Protein AF-A0A1M5X3Y3-F1 (afdb_monomer_lite)

Sequence (168 aa):
MKGRQQGGFTLIELVAVVVVLAVLALVVYSRQISLRQDAQVAVLNELRGQLQQVMVQVDTLKQVPSRVRTDSNGNQYLSYDNNKEYRLEKGYLSRVEICHILGLTDTAMSSNGKQDSTDGRFSCKDENRDFAWIRMTGLDSSVCYLRYKTFNNYTQRPQPVLEGECSS

InterPro domains:
  IPR012902 Prokaryotic N-terminal methylation site [PF07963] (4-29)
  IPR012902 Prokaryotic N-terminal methylation site [PS00409] (7-27)
  IPR012902 Prokaryotic N-terminal methylation site [TIGR02532] (6-29)
  IPR045584 Pilin-like [SSF54523] (9-80)

Organism: NCBI:txid299255

Structure (mmCIF, N/CA/C/O backbone):
data_AF-A0A1M5X3Y3-F1
#
_entry.id   AF-A0A1M5X3Y3-F1
#
loop_
_atom_site.group_PDB
_atom_site.id
_atom_site.type_symbol
_atom_site.label_atom_id
_atom_site.label_alt_id
_atom_site.label_comp_id
_atom_site.label_asym_id
_atom_site.label_entity_id
_atom_site.label_seq_id
_atom_site.pdbx_PDB_ins_code
_atom_site.Cartn_x
_atom_site.Cartn_y
_atom_site.Cartn_z
_atom_site.occupancy
_atom_site.B_iso_or_equiv
_atom_site.auth_seq_id
_atom_site.auth_comp_id
_atom_site.auth_asym_id
_atom_site.auth_atom_id
_atom_site.pdbx_PDB_model_num
ATOM 1 N N . MET A 1 1 ? -31.676 -44.097 52.796 1.00 47.44 1 MET A N 1
ATOM 2 C CA . MET A 1 1 ? -31.122 -43.366 51.633 1.00 47.44 1 MET A CA 1
ATOM 3 C C . MET A 1 1 ? -31.026 -41.893 52.010 1.00 47.44 1 MET A C 1
ATOM 5 O O . MET A 1 1 ? -32.045 -41.297 52.322 1.00 47.44 1 MET A O 1
ATOM 9 N N . LYS A 1 2 ? -29.811 -41.342 52.130 1.00 50.59 2 LYS A N 1
ATOM 10 C CA . LYS A 1 2 ? -29.564 -39.991 52.669 1.00 50.59 2 LYS A CA 1
ATOM 11 C C . LYS A 1 2 ? -29.674 -38.981 51.518 1.00 50.59 2 LYS A C 1
ATOM 13 O O . LYS A 1 2 ? -28.789 -38.934 50.668 1.00 50.59 2 LYS A O 1
ATOM 18 N N . GLY A 1 3 ?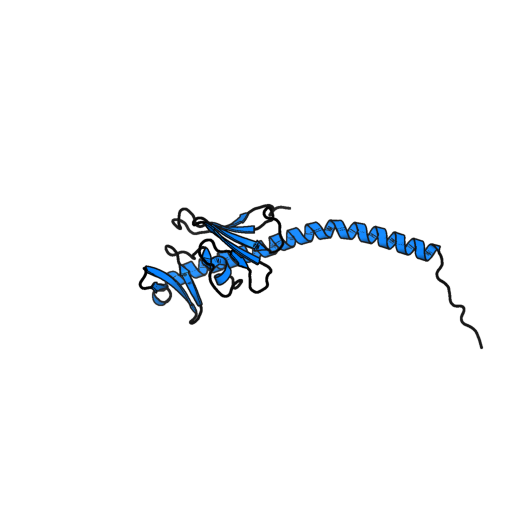 -30.788 -38.252 51.439 1.00 61.25 3 GLY A N 1
ATOM 19 C CA . GLY A 1 3 ? -31.021 -37.241 50.405 1.00 61.25 3 GLY A CA 1
ATOM 20 C C . GLY A 1 3 ? -30.050 -36.072 50.562 1.00 61.25 3 GLY A C 1
ATOM 21 O O . GLY A 1 3 ? -30.019 -35.432 51.611 1.00 61.25 3 GLY A O 1
ATOM 22 N N . ARG A 1 4 ? -29.232 -35.813 49.536 1.00 62.56 4 ARG A N 1
ATOM 23 C CA . ARG A 1 4 ? -28.411 -34.598 49.434 1.00 62.56 4 ARG A CA 1
ATOM 24 C C . ARG A 1 4 ? -29.352 -33.395 49.343 1.00 62.56 4 ARG A C 1
ATOM 26 O O . ARG A 1 4 ? -30.139 -33.316 48.404 1.00 62.56 4 ARG A O 1
ATOM 33 N N . GLN A 1 5 ? -29.261 -32.476 50.301 1.00 63.31 5 GLN A N 1
ATOM 34 C CA . GLN A 1 5 ? -29.901 -31.167 50.195 1.00 63.31 5 GLN A CA 1
ATOM 35 C C . GLN A 1 5 ? -29.300 -30.449 48.981 1.00 63.31 5 GLN A C 1
ATOM 37 O O . GLN A 1 5 ? -28.097 -30.198 48.935 1.00 63.31 5 GLN A O 1
ATOM 42 N N . GLN A 1 6 ? -30.123 -30.192 47.968 1.00 65.62 6 GLN A N 1
ATOM 43 C CA . GLN A 1 6 ? -29.761 -29.326 46.855 1.00 65.62 6 GLN A CA 1
ATOM 44 C C . GLN A 1 6 ? -29.762 -27.896 47.399 1.00 65.62 6 GLN A C 1
ATOM 46 O O . GLN A 1 6 ? -30.817 -27.368 47.746 1.00 65.62 6 GLN A O 1
ATOM 51 N N . GLY A 1 7 ? -28.577 -27.303 47.553 1.00 69.19 7 GLY A N 1
ATOM 52 C CA . GLY A 1 7 ? -28.441 -25.886 47.877 1.00 69.19 7 GLY A CA 1
ATOM 53 C C . GLY A 1 7 ? -28.994 -25.067 46.717 1.00 69.19 7 GLY A C 1
ATOM 54 O O . GLY A 1 7 ? -28.376 -25.009 45.657 1.00 69.19 7 GLY A O 1
ATOM 55 N N . GLY A 1 8 ? -30.194 -24.515 46.887 1.00 74.00 8 GLY A N 1
ATOM 56 C CA . GLY A 1 8 ? -30.787 -23.591 45.926 1.00 74.00 8 GLY A CA 1
ATOM 57 C C . GLY A 1 8 ? -30.025 -22.267 45.905 1.00 74.00 8 GLY A C 1
ATOM 58 O O . GLY A 1 8 ? -29.537 -21.815 46.940 1.00 74.00 8 GLY A O 1
ATOM 59 N N . PHE A 1 9 ? -29.943 -21.653 44.725 1.00 79.62 9 PHE A N 1
ATOM 60 C CA . PHE A 1 9 ? -29.376 -20.317 44.535 1.00 79.62 9 PHE A CA 1
ATOM 61 C C . PHE A 1 9 ? -30.180 -19.292 45.342 1.00 79.62 9 PHE A C 1
ATOM 63 O O . PHE A 1 9 ? -31.412 -19.272 45.276 1.00 79.62 9 PHE A O 1
ATOM 70 N N . THR A 1 10 ? -29.503 -18.433 46.101 1.00 88.31 10 THR A N 1
ATOM 71 C CA . THR A 1 10 ? -30.191 -17.371 46.848 1.00 88.31 10 THR A CA 1
ATOM 72 C C . THR A 1 10 ? -30.487 -16.175 45.938 1.00 88.31 10 THR A C 1
ATOM 74 O O . THR A 1 10 ? -29.748 -15.892 44.994 1.00 88.31 10 THR A O 1
ATOM 77 N N . LEU A 1 11 ? -31.561 -15.428 46.221 1.00 88.75 11 LEU A N 1
ATOM 78 C CA . LEU A 1 11 ? -31.910 -14.233 45.437 1.00 88.75 11 LEU A CA 1
ATOM 79 C C . LEU A 1 11 ? -30.793 -13.178 45.482 1.00 88.75 11 LEU A C 1
ATOM 81 O O . LEU A 1 11 ? -30.517 -12.520 44.483 1.00 88.75 11 LEU A O 1
ATOM 85 N N . ILE A 1 12 ? -30.110 -13.056 46.622 1.00 91.25 12 ILE A N 1
ATOM 86 C CA . ILE A 1 12 ? -28.990 -12.125 46.778 1.00 91.25 12 ILE A CA 1
ATOM 87 C C . ILE A 1 12 ? -27.778 -12.524 45.931 1.00 91.25 12 ILE A C 1
ATOM 89 O O . ILE A 1 12 ? -27.109 -11.655 45.383 1.00 91.25 12 ILE A O 1
ATOM 93 N N . GLU A 1 13 ? -27.525 -13.820 45.766 1.00 91.12 13 GLU A N 1
ATOM 94 C CA . GLU A 1 13 ? -26.429 -14.335 44.943 1.00 91.12 13 GLU A CA 1
ATOM 95 C C . GLU A 1 13 ? -26.677 -14.054 43.460 1.00 91.12 13 GLU A C 1
ATOM 97 O O . GLU A 1 13 ? -25.781 -13.589 42.759 1.00 91.12 13 GLU A O 1
ATOM 102 N N . LEU A 1 14 ? -27.924 -14.203 43.001 1.00 91.50 14 LEU A N 1
ATOM 103 C CA . LEU A 1 14 ? -28.310 -13.805 41.647 1.00 91.50 14 LEU A CA 1
ATOM 104 C C . LEU A 1 14 ? -28.123 -12.295 41.424 1.00 91.50 14 LEU A C 1
ATOM 106 O O . LEU A 1 14 ? -27.543 -11.882 40.420 1.00 91.50 14 LEU A O 1
ATOM 110 N N . VAL A 1 15 ? -28.580 -11.467 42.368 1.00 93.62 15 VAL A N 1
ATOM 111 C CA . VAL A 1 15 ? -28.454 -10.004 42.275 1.00 93.62 15 VAL A CA 1
ATOM 112 C C . VAL A 1 15 ? -26.985 -9.580 42.266 1.00 93.62 15 VAL A C 1
ATOM 114 O O . VAL A 1 15 ? -26.587 -8.780 41.421 1.00 93.62 15 VAL A O 1
ATOM 117 N N . ALA A 1 16 ? -26.160 -10.143 43.152 1.00 93.50 16 ALA A N 1
ATOM 118 C CA . ALA A 1 16 ? -24.736 -9.835 43.219 1.00 93.50 16 ALA A CA 1
ATOM 119 C C . ALA A 1 16 ? -24.013 -10.173 41.904 1.00 93.50 16 ALA A C 1
ATOM 121 O O . ALA A 1 16 ? -23.225 -9.364 41.415 1.00 93.50 16 ALA A O 1
ATOM 122 N N . VAL A 1 17 ? -24.323 -11.317 41.283 1.00 94.19 17 VAL A N 1
ATOM 123 C CA . VAL A 1 17 ? -23.728 -11.717 39.997 1.00 94.19 17 VAL A CA 1
ATOM 124 C C . VAL A 1 17 ? -24.093 -10.739 38.882 1.00 94.19 17 VAL A C 1
ATOM 126 O O . VAL A 1 17 ? -23.212 -10.308 38.141 1.00 94.19 17 VAL A O 1
ATOM 129 N N . VAL A 1 18 ? -25.362 -10.339 38.773 1.00 94.25 18 VAL A N 1
ATOM 130 C CA . VAL A 1 18 ? -25.795 -9.397 37.726 1.00 94.25 18 VAL A CA 1
ATOM 131 C C . VAL A 1 18 ? -25.144 -8.025 37.908 1.00 94.25 18 VAL A C 1
ATOM 133 O O . VAL A 1 18 ? -24.708 -7.427 36.926 1.00 94.25 18 VAL A O 1
ATOM 136 N N . VAL A 1 19 ? -25.006 -7.544 39.149 1.00 95.12 19 VAL A N 1
ATOM 137 C CA . VAL A 1 19 ? -24.314 -6.277 39.442 1.00 95.12 19 VAL A CA 1
ATOM 138 C C . VAL A 1 19 ? -22.840 -6.349 39.039 1.00 95.12 19 VAL A C 1
ATOM 140 O O . VAL A 1 19 ? -22.339 -5.436 38.381 1.00 95.12 19 VAL A O 1
ATOM 143 N N . VAL A 1 20 ? -22.145 -7.441 39.370 1.00 94.81 20 VAL A N 1
ATOM 144 C CA . VAL A 1 20 ? -20.740 -7.629 38.974 1.00 94.81 20 VAL A CA 1
ATOM 145 C C . VAL A 1 20 ? -20.601 -7.697 37.449 1.00 94.81 20 VAL A C 1
ATOM 147 O O . VAL A 1 20 ? -19.738 -7.019 36.889 1.00 94.81 20 VAL A O 1
ATOM 150 N N . LEU A 1 21 ? -21.468 -8.447 36.758 1.00 93.62 21 LEU A N 1
ATOM 151 C CA . LEU A 1 21 ? -21.464 -8.523 35.292 1.00 93.62 21 LEU A CA 1
ATOM 152 C C . LEU A 1 21 ? -21.731 -7.156 34.642 1.00 93.62 21 LEU A C 1
ATOM 154 O O . LEU A 1 21 ? -21.077 -6.819 33.654 1.00 93.62 21 LEU A O 1
ATOM 158 N N . ALA A 1 22 ? -22.629 -6.347 35.211 1.00 93.50 22 ALA A N 1
ATOM 159 C CA . ALA A 1 22 ? -22.928 -5.006 34.712 1.00 93.50 22 ALA A CA 1
ATOM 160 C C . ALA A 1 22 ? -21.709 -4.069 34.792 1.00 93.50 22 ALA A C 1
ATOM 162 O O . ALA A 1 22 ? -21.402 -3.371 33.826 1.00 93.50 22 ALA A O 1
ATOM 163 N N . VAL A 1 23 ? -20.971 -4.085 35.907 1.00 92.56 23 VAL A N 1
ATOM 164 C CA . VAL A 1 23 ? -19.760 -3.260 36.073 1.00 92.56 23 VAL A CA 1
ATOM 165 C C . VAL A 1 23 ? -18.641 -3.719 35.134 1.00 92.56 23 VAL A C 1
ATOM 167 O O . VAL A 1 23 ? -17.998 -2.887 34.492 1.00 92.56 23 VAL A O 1
ATOM 170 N N . LEU A 1 24 ? -18.427 -5.034 35.004 1.00 91.38 24 LEU A N 1
ATOM 171 C CA . LEU A 1 24 ? -17.407 -5.585 34.104 1.00 91.38 24 LEU A CA 1
ATOM 172 C C . LEU A 1 24 ? -17.675 -5.221 32.637 1.00 91.38 24 LEU A C 1
ATOM 174 O O . LEU A 1 24 ? -16.745 -4.848 31.921 1.00 91.38 24 LEU A O 1
ATOM 178 N N . ALA A 1 25 ? -18.935 -5.267 32.197 1.00 86.00 25 ALA A N 1
ATOM 179 C CA . ALA A 1 25 ? -19.311 -4.914 30.829 1.00 86.00 25 ALA A CA 1
ATOM 180 C C . ALA A 1 25 ? -18.998 -3.444 30.488 1.00 86.00 25 ALA A C 1
ATOM 182 O O . ALA A 1 25 ? -18.499 -3.153 29.400 1.00 86.00 25 ALA A O 1
ATOM 183 N N . LEU A 1 26 ? -19.231 -2.521 31.429 1.00 84.00 26 LEU A N 1
ATOM 184 C CA . LEU A 1 26 ? -18.989 -1.088 31.227 1.00 84.00 26 LEU A CA 1
ATOM 185 C C . LEU A 1 26 ? -17.499 -0.751 31.067 1.00 84.00 26 LEU A C 1
ATOM 187 O O . LEU A 1 26 ? -17.139 0.087 30.241 1.00 84.00 26 LEU A O 1
ATOM 191 N N . VAL A 1 27 ? -16.619 -1.413 31.823 1.00 83.56 27 VAL A N 1
ATOM 192 C CA . VAL A 1 27 ? -15.167 -1.159 31.778 1.00 83.56 27 VAL A CA 1
ATOM 193 C C . VAL A 1 27 ? -14.534 -1.671 30.480 1.00 83.56 27 VAL A C 1
ATOM 195 O O . VAL A 1 27 ? -13.622 -1.039 29.946 1.00 83.56 27 VAL A O 1
ATOM 198 N N . VAL A 1 28 ? -15.009 -2.803 29.953 1.00 76.06 28 VAL A N 1
ATOM 199 C CA . VAL A 1 28 ? -14.472 -3.398 28.716 1.00 76.06 28 VAL A CA 1
ATOM 200 C C . VAL A 1 28 ? -14.812 -2.553 27.483 1.00 76.06 28 VAL A C 1
ATOM 202 O O . VAL A 1 28 ? -13.998 -2.460 26.563 1.00 76.06 28 VAL A O 1
ATOM 205 N N . TYR A 1 29 ? -15.973 -1.893 27.473 1.00 72.56 29 TYR A N 1
ATOM 206 C CA . TYR A 1 29 ? -16.457 -1.145 26.311 1.00 72.56 29 TYR A CA 1
ATOM 207 C C . TYR A 1 29 ? -15.544 0.026 25.910 1.00 72.56 29 TYR A C 1
ATOM 209 O O . TYR A 1 29 ? -15.228 0.187 24.732 1.00 72.56 29 TYR A O 1
ATOM 217 N N . SER A 1 30 ? -15.068 0.825 26.872 1.00 70.12 30 SER A N 1
ATOM 218 C CA . SER A 1 30 ? -14.303 2.044 26.565 1.00 70.12 30 SER A CA 1
ATOM 219 C C . SER A 1 30 ? -12.912 1.760 25.988 1.00 70.12 30 SER A C 1
ATOM 221 O O . SER A 1 30 ? -12.489 2.421 25.043 1.00 70.12 30 SER A O 1
ATOM 223 N N . ARG A 1 31 ? -12.209 0.742 26.498 1.00 68.12 31 ARG A N 1
ATOM 224 C CA . ARG A 1 31 ? -10.848 0.392 26.046 1.00 68.12 31 ARG A CA 1
ATOM 225 C C . ARG A 1 31 ? -10.823 -0.318 24.694 1.00 68.12 31 ARG A C 1
ATOM 227 O O . ARG A 1 31 ? -9.815 -0.276 23.998 1.00 68.12 31 ARG A O 1
ATOM 234 N N . GLN A 1 32 ? -11.912 -0.984 24.308 1.00 69.56 32 GLN A N 1
ATOM 235 C CA . GLN A 1 32 ? -11.960 -1.717 23.043 1.00 69.56 32 GLN A CA 1
ATOM 236 C C . GLN A 1 32 ? -11.955 -0.783 21.822 1.00 69.56 32 GLN A C 1
ATOM 238 O O . GLN A 1 32 ? -11.480 -1.180 20.759 1.00 69.56 32 GLN A O 1
ATOM 243 N N . ILE A 1 33 ? -12.463 0.443 21.958 1.00 72.31 33 ILE A N 1
ATOM 244 C CA . ILE A 1 33 ? -12.551 1.406 20.852 1.00 72.31 33 ILE A CA 1
ATOM 245 C C . ILE A 1 33 ? -11.161 1.949 20.494 1.00 72.31 33 ILE A C 1
ATOM 247 O O . ILE A 1 33 ? -10.778 1.882 19.327 1.00 72.31 33 ILE A O 1
ATOM 251 N N . SER A 1 34 ? -10.378 2.390 21.485 1.00 73.62 34 SER A N 1
ATOM 252 C CA . SER A 1 34 ? -9.026 2.920 21.253 1.00 73.62 34 SER A CA 1
ATOM 253 C C . SER A 1 34 ? -8.075 1.853 20.698 1.00 73.62 34 SER A C 1
ATOM 255 O O . SER A 1 34 ? -7.386 2.089 19.713 1.00 73.62 34 SER A O 1
ATOM 257 N N . LEU A 1 35 ? -8.125 0.624 21.231 1.00 79.81 35 LEU A N 1
ATOM 258 C CA . LEU A 1 35 ? -7.288 -0.485 20.752 1.00 79.81 35 LEU A CA 1
ATOM 259 C C . LEU A 1 35 ? -7.550 -0.852 19.286 1.00 79.81 35 LEU A C 1
ATOM 261 O O . LEU A 1 35 ? -6.637 -1.271 18.579 1.00 79.81 35 LEU A O 1
ATOM 265 N N . ARG A 1 36 ? -8.797 -0.721 18.815 1.00 80.81 36 ARG A N 1
ATOM 266 C CA . ARG A 1 36 ? -9.130 -0.976 17.407 1.00 80.81 36 ARG A CA 1
ATOM 267 C C . ARG A 1 36 ? -8.541 0.093 16.493 1.00 80.81 36 ARG A C 1
ATOM 269 O O . ARG A 1 36 ? -8.045 -0.264 15.431 1.00 80.81 36 ARG A O 1
ATOM 276 N N . GLN A 1 37 ? -8.585 1.360 16.894 1.00 82.44 37 GLN A N 1
ATOM 277 C CA . GLN A 1 37 ? -8.001 2.463 16.126 1.00 82.44 37 GLN A CA 1
ATOM 278 C C . GLN A 1 37 ? -6.475 2.330 16.052 1.00 82.44 37 GLN A C 1
ATOM 280 O O . GLN A 1 37 ? -5.918 2.323 14.956 1.00 82.44 37 GLN A O 1
ATOM 285 N N . ASP A 1 38 ? -5.815 2.090 17.188 1.00 84.19 38 ASP A N 1
ATOM 286 C CA . ASP A 1 38 ? -4.363 1.886 17.240 1.00 84.19 38 ASP A CA 1
ATOM 287 C C . ASP A 1 38 ? -3.928 0.686 16.378 1.00 84.19 38 ASP A C 1
ATOM 289 O O . ASP A 1 38 ? -2.939 0.758 15.646 1.00 84.19 38 ASP A O 1
ATOM 293 N N . ALA A 1 39 ? -4.696 -0.411 16.399 1.00 88.00 39 ALA A N 1
ATOM 294 C CA . ALA A 1 39 ? -4.434 -1.578 15.559 1.00 88.00 39 ALA A CA 1
ATOM 295 C C . ALA A 1 39 ? -4.573 -1.269 14.059 1.00 88.00 39 ALA A C 1
ATOM 297 O O . ALA A 1 39 ? -3.755 -1.726 13.263 1.00 88.00 39 ALA A O 1
ATOM 298 N N . GLN A 1 40 ? -5.573 -0.479 13.658 1.00 87.31 40 GLN A N 1
ATOM 299 C CA . GLN A 1 40 ? -5.735 -0.055 12.262 1.00 87.31 40 GLN A CA 1
ATOM 300 C C . GLN A 1 40 ? -4.547 0.797 11.802 1.00 87.31 40 GLN A C 1
ATOM 302 O O . GLN A 1 40 ? -3.967 0.540 10.745 1.00 87.31 40 GLN A O 1
ATOM 307 N N . VAL A 1 41 ? -4.138 1.772 12.620 1.00 90.25 41 VAL A N 1
ATOM 308 C CA . VAL A 1 41 ? -2.977 2.627 12.337 1.00 90.25 41 VAL A CA 1
ATOM 309 C C . VAL A 1 41 ? -1.689 1.804 12.273 1.00 90.25 41 VAL A C 1
ATOM 311 O O . VAL A 1 41 ? -0.846 2.058 11.411 1.00 90.25 41 VAL A O 1
ATOM 314 N N . ALA A 1 42 ? -1.528 0.793 13.130 1.00 91.75 42 ALA A N 1
ATOM 315 C CA . ALA A 1 42 ? -0.384 -0.115 13.092 1.00 91.75 42 ALA A CA 1
ATOM 316 C C . ALA A 1 42 ? -0.326 -0.915 11.779 1.00 91.75 42 ALA A C 1
ATOM 318 O O . ALA A 1 42 ? 0.724 -0.950 11.138 1.00 91.75 42 ALA A O 1
ATOM 319 N N . VAL A 1 43 ? -1.454 -1.478 11.332 1.00 92.50 43 VAL A N 1
ATOM 320 C CA . VAL A 1 43 ? -1.546 -2.223 10.062 1.00 92.50 43 VAL A CA 1
ATOM 321 C C . VAL A 1 43 ? -1.241 -1.321 8.863 1.00 92.50 43 VAL A C 1
ATOM 323 O O . VAL A 1 43 ? -0.472 -1.692 7.977 1.00 92.50 43 VAL A O 1
ATOM 326 N N . LEU A 1 44 ? -1.789 -0.104 8.829 1.00 92.94 44 LEU A N 1
ATOM 327 C CA . LEU A 1 44 ? -1.497 0.844 7.749 1.00 92.94 44 LEU A CA 1
ATOM 328 C C . LEU A 1 44 ? -0.037 1.322 7.775 1.00 92.94 44 LEU A C 1
ATOM 330 O O . LEU A 1 44 ? 0.559 1.538 6.718 1.00 92.94 44 LEU A O 1
ATOM 334 N N . ASN A 1 45 ? 0.570 1.456 8.957 1.00 94.38 45 ASN A N 1
ATOM 335 C CA . ASN A 1 45 ? 2.000 1.734 9.088 1.00 94.38 45 ASN A CA 1
ATOM 336 C C . ASN A 1 45 ? 2.868 0.583 8.582 1.00 94.38 45 ASN A C 1
ATOM 338 O O . ASN A 1 45 ? 3.890 0.835 7.943 1.00 94.38 45 ASN A O 1
ATOM 342 N N . GLU A 1 46 ? 2.464 -0.658 8.838 1.00 94.69 46 GLU A N 1
ATOM 343 C CA . GLU A 1 46 ? 3.130 -1.838 8.299 1.00 94.69 46 GLU A CA 1
ATOM 344 C C . GLU A 1 46 ? 3.090 -1.820 6.767 1.00 94.69 46 GLU A C 1
ATOM 346 O O . GLU A 1 46 ? 4.141 -1.871 6.127 1.00 94.69 46 GLU A O 1
ATOM 351 N N . LEU A 1 47 ? 1.906 -1.618 6.174 1.00 95.00 47 LEU A N 1
ATOM 352 C CA . LEU A 1 47 ? 1.750 -1.489 4.721 1.00 95.00 47 LEU A CA 1
ATOM 353 C C . LEU A 1 47 ? 2.574 -0.333 4.147 1.00 95.00 47 LEU A C 1
ATOM 355 O O . LEU A 1 47 ? 3.197 -0.479 3.096 1.00 95.00 47 LEU A O 1
ATOM 359 N N . ARG A 1 48 ? 2.632 0.812 4.840 1.00 95.19 48 ARG A N 1
ATOM 360 C CA . ARG A 1 48 ? 3.495 1.935 4.450 1.00 95.19 48 ARG A CA 1
ATOM 361 C C . ARG A 1 48 ? 4.960 1.508 4.405 1.00 95.19 48 ARG A C 1
ATOM 363 O O . ARG A 1 48 ? 5.643 1.826 3.436 1.00 95.19 48 ARG A O 1
ATOM 370 N N . GLY A 1 49 ? 5.442 0.817 5.437 1.00 95.75 49 GLY A N 1
ATOM 371 C CA . GLY A 1 49 ? 6.817 0.324 5.508 1.00 95.75 49 GLY A CA 1
ATOM 372 C C . GLY A 1 49 ? 7.134 -0.670 4.390 1.00 95.75 49 GLY A C 1
ATOM 373 O O . GLY A 1 49 ? 8.132 -0.505 3.687 1.00 95.75 49 GLY A O 1
ATOM 374 N N . GLN A 1 50 ? 6.243 -1.638 4.162 1.00 95.88 50 GLN A N 1
ATOM 375 C CA . GLN A 1 50 ? 6.358 -2.598 3.063 1.00 95.88 50 GLN A CA 1
ATOM 376 C C . GLN A 1 50 ? 6.417 -1.883 1.707 1.00 95.88 50 GLN A C 1
ATOM 378 O O . GLN A 1 50 ? 7.306 -2.154 0.900 1.00 95.88 50 GLN A O 1
ATOM 383 N N . LEU A 1 51 ? 5.539 -0.901 1.475 1.00 95.44 51 LEU A N 1
ATOM 384 C CA . LEU A 1 51 ? 5.518 -0.139 0.229 1.00 95.44 51 LEU A CA 1
ATOM 385 C C . LEU A 1 51 ? 6.807 0.668 0.033 1.00 95.44 51 LEU A C 1
ATOM 387 O O . LEU A 1 51 ? 7.368 0.663 -1.060 1.00 95.44 51 LEU A O 1
ATOM 391 N N . GLN A 1 52 ? 7.327 1.314 1.081 1.00 95.06 52 GLN A N 1
ATOM 392 C CA . GLN A 1 52 ? 8.613 2.022 1.018 1.00 95.06 52 GLN A CA 1
ATOM 393 C C . GLN A 1 52 ? 9.758 1.082 0.629 1.00 95.06 52 GLN A C 1
ATOM 395 O O . GLN A 1 52 ? 10.553 1.415 -0.253 1.00 95.06 52 GLN A O 1
ATOM 400 N N . GLN A 1 53 ? 9.821 -0.101 1.243 1.00 94.94 53 GLN A N 1
ATOM 401 C CA . GLN A 1 53 ? 10.834 -1.110 0.941 1.00 94.94 53 GLN A CA 1
ATOM 402 C C . GLN A 1 53 ? 10.729 -1.604 -0.506 1.00 94.94 53 GLN A C 1
ATOM 404 O O . GLN A 1 53 ? 11.726 -1.641 -1.229 1.00 94.94 53 GLN A O 1
ATOM 409 N N . VAL A 1 54 ? 9.517 -1.928 -0.950 1.00 93.56 54 VAL A N 1
ATOM 410 C CA . VAL A 1 54 ? 9.235 -2.345 -2.326 1.00 93.56 54 VAL A CA 1
ATOM 411 C C . VAL A 1 54 ? 9.644 -1.263 -3.321 1.00 93.56 54 VAL A C 1
ATOM 413 O O . VAL A 1 54 ? 10.265 -1.565 -4.333 1.00 93.56 54 VAL A O 1
ATOM 416 N N . MET A 1 55 ? 9.373 0.012 -3.044 1.00 92.19 55 MET A N 1
ATOM 417 C CA . MET A 1 55 ? 9.787 1.103 -3.930 1.00 92.19 55 MET A CA 1
ATOM 418 C C . MET A 1 55 ? 11.307 1.207 -4.051 1.00 92.19 55 MET A C 1
ATOM 420 O O . MET A 1 55 ? 11.807 1.476 -5.139 1.00 92.19 55 MET A O 1
ATOM 424 N N . VAL A 1 56 ? 12.053 0.991 -2.962 1.00 93.06 56 VAL A N 1
ATOM 425 C CA . VAL A 1 56 ? 13.522 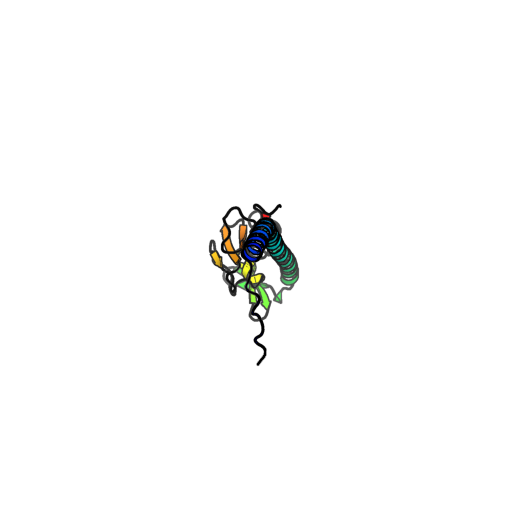0.910 -3.026 1.00 93.06 56 VAL A CA 1
ATOM 426 C C . VAL A 1 56 ? 13.940 -0.259 -3.913 1.00 93.06 56 VAL A C 1
ATOM 428 O O . VAL A 1 56 ? 14.814 -0.095 -4.755 1.00 93.06 56 VAL A O 1
ATOM 431 N N . GLN A 1 57 ? 13.283 -1.411 -3.789 1.00 92.62 57 GLN A N 1
ATOM 432 C CA . GLN A 1 57 ? 13.558 -2.569 -4.634 1.00 92.62 57 GLN A CA 1
ATOM 433 C C . GLN A 1 57 ? 13.229 -2.314 -6.115 1.00 92.62 57 GLN A C 1
ATOM 435 O O . GLN A 1 57 ? 14.001 -2.682 -6.992 1.00 92.62 57 GLN A O 1
ATOM 440 N N . VAL A 1 58 ? 12.123 -1.638 -6.422 1.00 92.44 58 VAL A N 1
ATOM 441 C CA . VAL A 1 58 ? 11.797 -1.207 -7.791 1.00 92.44 58 VAL A CA 1
ATOM 442 C C . VAL A 1 58 ? 12.881 -0.271 -8.329 1.00 92.44 58 VAL A C 1
ATOM 444 O O . VAL A 1 58 ? 13.324 -0.423 -9.468 1.00 92.44 58 VAL A O 1
ATOM 447 N N . ASP A 1 59 ? 13.352 0.667 -7.503 1.00 91.31 59 ASP A N 1
ATOM 448 C CA . ASP A 1 59 ? 14.404 1.612 -7.875 1.00 91.31 59 ASP A CA 1
ATOM 449 C C . ASP A 1 59 ? 15.762 0.951 -8.135 1.00 91.31 59 ASP A C 1
ATOM 451 O O . ASP A 1 59 ? 16.537 1.470 -8.942 1.00 91.31 59 ASP A O 1
ATOM 455 N N . THR A 1 60 ? 16.061 -0.170 -7.477 1.00 92.38 60 THR A N 1
ATOM 456 C CA . THR A 1 60 ? 17.286 -0.938 -7.731 1.00 92.38 60 THR A CA 1
ATOM 457 C C . THR A 1 60 ? 17.129 -1.841 -8.948 1.00 92.38 60 THR A C 1
ATOM 459 O O . THR A 1 60 ? 17.984 -1.836 -9.832 1.00 92.38 60 THR A O 1
ATOM 462 N N . LEU A 1 61 ? 16.015 -2.571 -9.052 1.00 91.56 61 LEU A N 1
ATOM 463 C CA . LEU A 1 61 ? 15.774 -3.508 -10.149 1.00 91.56 61 LEU A CA 1
ATOM 464 C C . LEU A 1 61 ? 15.643 -2.805 -11.502 1.00 91.56 61 LEU A C 1
ATOM 466 O O . LEU A 1 61 ? 16.097 -3.352 -12.504 1.00 91.56 61 LEU A O 1
ATOM 470 N N . LYS A 1 62 ? 15.104 -1.580 -11.552 1.00 90.50 62 LYS A N 1
ATOM 471 C CA . LYS A 1 62 ? 14.989 -0.827 -12.812 1.00 90.50 62 LYS A CA 1
ATOM 472 C C . LYS A 1 62 ? 16.335 -0.457 -13.445 1.00 90.50 62 LYS A C 1
ATOM 474 O O . LYS A 1 62 ? 16.380 -0.152 -14.631 1.00 90.50 62 LYS A O 1
ATOM 479 N N . GLN A 1 63 ? 17.421 -0.446 -12.669 1.00 91.12 63 GLN A N 1
ATOM 480 C CA . GLN A 1 63 ? 18.764 -0.166 -13.191 1.00 91.12 63 GLN A CA 1
ATOM 481 C C . GLN A 1 63 ? 19.355 -1.370 -13.931 1.00 91.12 63 GLN A C 1
ATOM 483 O O . GLN A 1 63 ? 20.343 -1.225 -14.645 1.00 91.12 63 GLN A O 1
ATOM 488 N N . VAL A 1 64 ? 18.755 -2.553 -13.778 1.00 92.25 64 VAL A N 1
ATOM 489 C CA . VAL A 1 64 ? 19.144 -3.757 -14.505 1.00 92.25 64 VAL A CA 1
ATOM 490 C C . VAL A 1 64 ? 18.423 -3.756 -15.859 1.00 92.25 64 VAL A C 1
ATOM 492 O O . VAL A 1 64 ? 17.201 -3.918 -15.883 1.00 92.25 64 VAL A O 1
ATOM 495 N N . PRO A 1 65 ? 19.132 -3.630 -16.999 1.00 85.62 65 PRO A N 1
ATOM 496 C CA . PRO A 1 65 ? 18.495 -3.477 -18.311 1.00 85.62 65 PRO A CA 1
ATOM 497 C C . PRO A 1 65 ? 17.547 -4.626 -18.673 1.00 85.62 65 PRO A C 1
ATOM 499 O O . PRO A 1 65 ? 16.496 -4.398 -19.258 1.00 85.62 65 PRO A O 1
ATOM 502 N N . SER A 1 66 ? 17.870 -5.856 -18.263 1.00 88.50 66 SER A N 1
ATOM 503 C CA . SER A 1 66 ? 17.050 -7.046 -18.532 1.00 88.50 66 SER A CA 1
ATOM 504 C C . SER A 1 66 ? 15.749 -7.111 -17.725 1.00 88.50 66 SER A C 1
ATOM 506 O O . SER A 1 66 ? 14.925 -7.983 -17.982 1.00 88.50 66 SER A O 1
ATOM 508 N N . ARG A 1 67 ? 15.576 -6.248 -16.715 1.00 91.69 67 ARG A N 1
ATOM 509 C CA . ARG A 1 67 ? 14.395 -6.231 -15.836 1.00 91.69 67 ARG A CA 1
ATOM 510 C C . ARG A 1 67 ? 13.355 -5.202 -16.256 1.00 91.69 67 ARG A C 1
ATOM 512 O O . ARG A 1 67 ? 12.228 -5.277 -15.778 1.00 91.69 67 ARG A O 1
ATOM 519 N N . VAL A 1 68 ? 13.701 -4.260 -17.133 1.00 93.00 68 VAL A N 1
ATOM 520 C CA . VAL A 1 68 ? 12.760 -3.256 -17.639 1.00 93.00 68 VAL A CA 1
ATOM 521 C C . VAL A 1 68 ? 12.379 -3.604 -19.069 1.00 93.00 68 VAL A C 1
ATOM 523 O O . VAL A 1 68 ? 13.218 -3.609 -19.966 1.00 93.00 68 VAL A O 1
ATOM 526 N N . ARG A 1 69 ? 11.093 -3.871 -19.284 1.00 92.19 69 ARG A N 1
ATOM 527 C CA . ARG A 1 69 ? 10.516 -4.132 -20.600 1.00 92.19 69 ARG A CA 1
ATOM 528 C C . ARG A 1 69 ? 9.715 -2.918 -21.044 1.00 92.19 69 ARG A C 1
ATOM 530 O O . ARG A 1 69 ? 8.843 -2.452 -20.318 1.00 92.19 69 ARG A O 1
ATOM 537 N N . THR A 1 70 ? 9.977 -2.433 -22.250 1.00 91.81 70 THR A N 1
ATOM 538 C CA . THR A 1 70 ? 9.158 -1.396 -22.886 1.00 91.81 70 THR A CA 1
ATOM 539 C C . THR A 1 70 ? 8.263 -2.058 -23.926 1.00 91.81 70 THR A C 1
ATOM 541 O O . THR A 1 70 ? 8.747 -2.838 -24.747 1.00 91.81 70 THR A O 1
ATOM 544 N N . ASP A 1 71 ? 6.958 -1.805 -23.868 1.00 90.50 71 ASP A N 1
ATOM 545 C CA . ASP A 1 71 ? 6.015 -2.292 -24.876 1.00 90.50 71 ASP A CA 1
ATOM 546 C C . ASP A 1 71 ? 6.051 -1.435 -26.159 1.00 90.50 71 ASP A C 1
ATOM 548 O O . ASP A 1 71 ? 6.698 -0.388 -26.226 1.00 90.50 71 ASP A O 1
ATOM 552 N N . SER A 1 72 ? 5.329 -1.865 -27.196 1.00 90.31 72 SER A N 1
ATOM 553 C CA . SER A 1 72 ? 5.234 -1.136 -28.470 1.00 90.31 72 SER A CA 1
ATOM 554 C C . SER A 1 72 ? 4.561 0.239 -28.354 1.00 90.31 72 SER A C 1
ATOM 556 O O . SER A 1 72 ? 4.708 1.060 -29.253 1.00 90.31 72 SER A O 1
ATOM 558 N N . ASN A 1 73 ? 3.845 0.501 -27.256 1.00 87.94 73 ASN A N 1
ATOM 559 C CA . ASN A 1 73 ? 3.183 1.773 -26.969 1.00 87.94 73 ASN A CA 1
ATOM 560 C C . ASN A 1 73 ? 4.065 2.715 -26.127 1.00 87.94 73 ASN A C 1
ATOM 562 O O . ASN A 1 73 ? 3.621 3.802 -25.757 1.00 87.94 73 ASN A O 1
ATOM 566 N N . GLY A 1 74 ? 5.295 2.308 -25.795 1.00 86.88 74 GLY A N 1
ATOM 567 C CA . GLY A 1 74 ? 6.210 3.071 -24.949 1.00 86.88 74 GLY A CA 1
ATOM 568 C C . GLY A 1 74 ? 5.920 2.977 -23.446 1.00 86.88 74 GLY A C 1
ATOM 569 O O . GLY A 1 74 ? 6.552 3.693 -22.669 1.00 86.88 74 GLY A O 1
ATOM 570 N N . ASN A 1 75 ? 5.000 2.114 -23.002 1.00 89.69 75 ASN A N 1
ATOM 571 C CA . ASN A 1 75 ? 4.814 1.840 -21.579 1.00 89.69 75 ASN A CA 1
ATOM 572 C C . ASN A 1 75 ? 5.960 0.974 -21.063 1.00 89.69 75 ASN A C 1
ATOM 574 O O . ASN A 1 75 ? 6.364 0.001 -21.701 1.00 89.69 75 ASN A O 1
ATOM 578 N N . GLN A 1 76 ? 6.447 1.306 -19.873 1.00 92.31 76 GLN A N 1
ATOM 579 C CA . GLN A 1 76 ? 7.516 0.570 -19.216 1.00 92.31 76 GLN A CA 1
ATOM 580 C C . GLN A 1 76 ? 6.940 -0.350 -18.143 1.00 92.31 76 GLN A C 1
ATOM 582 O O . GLN A 1 76 ? 6.052 0.039 -17.385 1.00 92.31 76 GLN A O 1
ATOM 587 N N . TYR A 1 77 ? 7.482 -1.555 -18.057 1.00 92.69 77 TYR A N 1
ATOM 588 C CA . TYR A 1 77 ? 7.125 -2.573 -17.081 1.00 92.69 77 TYR A CA 1
ATOM 589 C C . TYR A 1 77 ? 8.392 -3.097 -16.415 1.00 92.69 77 TYR A C 1
ATOM 591 O O . TYR A 1 77 ? 9.407 -3.321 -17.073 1.00 92.69 77 TYR A O 1
ATOM 599 N N . LEU A 1 78 ? 8.335 -3.288 -15.104 1.00 93.88 78 LEU A N 1
ATOM 600 C CA . LEU A 1 78 ? 9.359 -3.963 -14.329 1.00 93.88 78 LEU A CA 1
ATOM 601 C C . LEU A 1 78 ? 9.001 -5.443 -14.213 1.00 93.88 78 LEU A C 1
ATOM 603 O O . LEU A 1 78 ? 8.025 -5.780 -13.548 1.00 93.88 78 LEU A O 1
ATOM 607 N N . SER A 1 79 ? 9.811 -6.317 -14.800 1.00 93.06 79 SER A N 1
ATOM 608 C CA . SER A 1 79 ? 9.725 -7.760 -14.585 1.00 93.06 79 SER A CA 1
ATOM 609 C C . SER A 1 79 ? 10.356 -8.111 -13.239 1.00 93.06 79 SER A C 1
ATOM 611 O O . SER A 1 79 ? 11.580 -8.105 -13.075 1.00 93.06 79 SER A O 1
ATOM 613 N N . TYR A 1 80 ? 9.506 -8.394 -12.255 1.00 87.56 80 TYR A N 1
ATOM 614 C CA . TYR A 1 80 ? 9.938 -8.870 -10.945 1.00 87.56 80 TYR A CA 1
ATOM 615 C C . TYR A 1 80 ? 10.260 -10.365 -10.999 1.00 87.56 80 TYR A C 1
ATOM 617 O O . TYR A 1 80 ? 11.332 -10.797 -10.574 1.00 87.56 80 TYR A O 1
ATOM 625 N N . ASP A 1 81 ? 9.352 -11.127 -11.607 1.00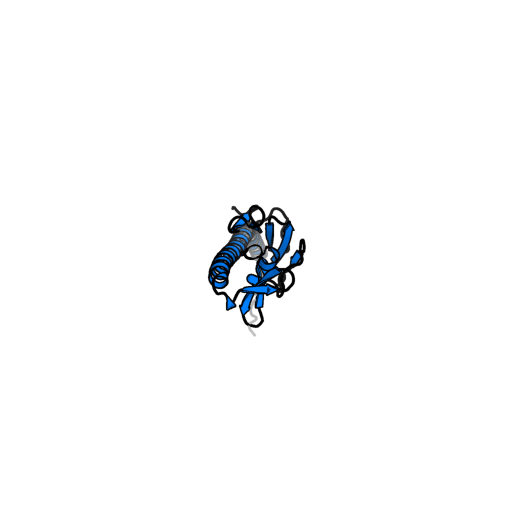 85.12 81 ASP A N 1
ATOM 626 C CA . ASP A 1 81 ? 9.460 -12.566 -11.831 1.00 85.12 81 ASP A CA 1
ATOM 627 C C . ASP A 1 81 ? 8.830 -12.932 -13.189 1.00 85.12 81 ASP A C 1
ATOM 629 O O . ASP A 1 81 ? 8.191 -12.093 -13.827 1.00 85.12 81 ASP A O 1
ATOM 633 N N . ASN A 1 82 ? 8.971 -14.186 -13.620 1.00 79.12 82 ASN A N 1
ATOM 634 C CA . ASN A 1 82 ? 8.490 -14.694 -14.909 1.00 79.12 82 ASN A CA 1
ATOM 635 C C . ASN A 1 82 ? 6.982 -14.475 -15.134 1.00 79.12 82 ASN A C 1
ATOM 637 O O . ASN A 1 82 ? 6.544 -14.386 -16.278 1.00 79.12 82 ASN A O 1
ATOM 641 N N . ASN A 1 83 ? 6.199 -14.348 -14.057 1.00 83.81 83 ASN A N 1
ATOM 642 C CA . ASN A 1 83 ? 4.747 -14.159 -14.109 1.00 83.81 83 ASN A CA 1
ATOM 643 C C . ASN A 1 83 ? 4.272 -12.823 -13.515 1.00 83.81 83 ASN A C 1
ATOM 645 O O . ASN A 1 83 ? 3.067 -12.586 -13.465 1.00 83.81 83 ASN A O 1
ATOM 649 N N . LYS A 1 84 ? 5.182 -11.970 -13.025 1.00 88.25 84 LYS A N 1
ATOM 650 C CA . LYS A 1 84 ? 4.818 -10.713 -12.357 1.00 88.25 84 LYS A CA 1
ATOM 651 C C . LYS A 1 84 ? 5.569 -9.542 -12.963 1.00 88.25 84 LYS A C 1
ATOM 653 O O . LYS A 1 84 ? 6.780 -9.394 -12.779 1.00 88.25 84 LYS A O 1
ATOM 658 N N . GLU A 1 85 ? 4.811 -8.691 -13.639 1.00 92.06 85 GLU A N 1
ATOM 659 C CA . GLU A 1 85 ? 5.273 -7.409 -14.144 1.00 92.06 85 GLU A CA 1
ATOM 660 C C . GLU A 1 85 ? 4.510 -6.276 -13.456 1.00 92.06 85 GLU A C 1
ATOM 662 O O . GLU A 1 85 ? 3.304 -6.377 -13.238 1.00 92.06 85 GLU A O 1
ATOM 667 N N . TYR A 1 86 ? 5.214 -5.190 -13.146 1.00 94.06 86 TYR A N 1
ATOM 668 C CA . TYR A 1 86 ? 4.627 -3.989 -12.557 1.00 94.06 86 TYR A CA 1
ATOM 669 C C . TYR A 1 86 ? 4.838 -2.801 -13.480 1.00 94.06 86 TYR A C 1
ATOM 671 O O . TYR A 1 86 ? 5.960 -2.531 -13.911 1.00 94.06 86 TYR A O 1
ATOM 679 N N . ARG A 1 87 ? 3.779 -2.055 -13.777 1.00 93.62 87 ARG A N 1
ATOM 680 C CA . ARG A 1 87 ? 3.872 -0.863 -14.611 1.00 93.62 87 ARG A CA 1
ATOM 681 C C . ARG A 1 87 ? 4.710 0.224 -13.942 1.00 93.62 87 ARG A C 1
ATOM 683 O O . ARG A 1 87 ? 4.482 0.619 -12.796 1.00 93.62 87 ARG A O 1
ATOM 690 N N . LEU A 1 88 ? 5.645 0.758 -14.713 1.00 92.62 88 LEU A N 1
ATOM 691 C CA . LEU A 1 88 ? 6.414 1.938 -14.368 1.00 92.62 88 LEU A CA 1
ATOM 692 C C . LEU A 1 88 ? 5.863 3.153 -15.111 1.00 92.62 88 LEU A C 1
ATOM 694 O O . LEU A 1 88 ? 5.496 3.092 -16.284 1.00 92.62 88 LEU A O 1
ATOM 698 N N . GLU A 1 89 ? 5.845 4.284 -14.423 1.00 90.44 89 GLU A N 1
ATOM 699 C CA . GLU A 1 89 ? 5.494 5.578 -14.982 1.00 90.44 89 GLU A CA 1
ATOM 700 C C . GLU A 1 89 ? 6.649 6.543 -14.709 1.00 90.44 89 GLU A C 1
ATOM 702 O O . GLU A 1 89 ? 7.017 6.800 -13.563 1.00 90.44 89 GLU A O 1
ATOM 707 N N . LYS A 1 90 ? 7.295 7.001 -15.789 1.00 87.69 90 LYS A N 1
ATOM 708 C CA . LYS A 1 90 ? 8.518 7.824 -15.746 1.00 87.69 90 LYS A CA 1
ATOM 709 C C . LYS A 1 90 ? 9.615 7.257 -14.828 1.00 87.69 90 LYS A C 1
ATOM 711 O O . LYS A 1 90 ? 10.286 7.992 -14.110 1.00 87.69 90 LYS A O 1
ATOM 716 N N . GLY A 1 91 ? 9.791 5.935 -14.847 1.00 87.38 91 GLY A N 1
ATOM 717 C CA . GLY A 1 91 ? 10.833 5.249 -14.078 1.00 87.38 91 GLY A CA 1
ATOM 718 C C . GLY A 1 91 ? 10.532 5.051 -12.588 1.00 87.38 91 GLY A C 1
ATOM 719 O O . GLY A 1 91 ? 11.424 4.618 -11.857 1.00 87.38 91 GLY A O 1
ATOM 720 N N . TYR A 1 92 ? 9.313 5.331 -12.129 1.00 91.25 92 TYR A N 1
ATOM 721 C CA . TYR A 1 92 ? 8.840 4.989 -10.786 1.00 91.25 92 TYR A CA 1
ATOM 722 C C . TYR A 1 92 ? 7.651 4.034 -10.865 1.00 91.25 92 TYR A C 1
ATOM 724 O O . TYR A 1 92 ? 7.018 3.914 -11.910 1.00 91.25 92 TYR A O 1
ATOM 732 N N . LEU A 1 93 ? 7.346 3.351 -9.761 1.00 93.00 93 LEU A N 1
ATOM 733 C CA . LEU A 1 93 ? 6.162 2.500 -9.668 1.00 93.00 93 LEU A CA 1
ATOM 734 C C . LEU A 1 93 ? 4.896 3.310 -9.985 1.00 93.00 93 LEU A C 1
ATOM 736 O O . LEU A 1 93 ? 4.695 4.383 -9.418 1.00 93.00 93 LEU A O 1
ATOM 740 N N . SER A 1 94 ? 4.044 2.806 -10.878 1.00 92.69 94 SER A N 1
ATOM 741 C CA . SER A 1 94 ? 2.794 3.491 -11.203 1.00 92.69 94 SER A CA 1
ATOM 742 C C . SER A 1 94 ? 1.799 3.410 -10.044 1.00 92.69 94 SER A C 1
ATOM 744 O O . SER A 1 94 ? 1.678 2.392 -9.365 1.00 92.69 94 SER A O 1
ATOM 746 N N . ARG A 1 95 ? 1.019 4.474 -9.850 1.00 92.88 95 ARG A N 1
ATOM 747 C CA . ARG A 1 95 ? -0.032 4.564 -8.824 1.00 92.88 95 ARG A CA 1
ATOM 748 C C . ARG A 1 95 ? -1.072 3.437 -8.881 1.00 92.88 95 ARG A C 1
ATOM 750 O O . ARG A 1 95 ? -1.620 3.069 -7.851 1.00 92.88 95 ARG A O 1
ATOM 757 N N . VAL A 1 96 ? -1.320 2.858 -10.058 1.00 93.44 96 VAL A N 1
ATOM 758 C CA . VAL A 1 96 ? -2.272 1.744 -10.215 1.00 93.44 96 VAL A CA 1
ATOM 759 C C . VAL A 1 96 ? -1.730 0.405 -9.705 1.00 93.44 96 VAL A C 1
ATOM 761 O O . VAL A 1 96 ? -2.500 -0.525 -9.479 1.00 93.44 96 VAL A O 1
ATOM 764 N N . GLU A 1 97 ? -0.417 0.305 -9.491 1.00 94.88 97 GLU A N 1
ATOM 765 C CA . GLU A 1 97 ? 0.263 -0.916 -9.045 1.00 94.88 97 GLU A CA 1
ATOM 766 C C . GLU A 1 97 ? 0.383 -1.013 -7.523 1.00 94.88 97 GLU A C 1
ATOM 768 O O . GLU A 1 97 ? 0.809 -2.047 -7.018 1.00 94.88 97 GLU A O 1
ATOM 773 N N . ILE A 1 98 ? 0.027 0.035 -6.767 1.00 94.56 98 ILE A N 1
ATOM 774 C CA . ILE A 1 98 ? 0.346 0.119 -5.330 1.00 94.56 98 ILE A CA 1
ATOM 775 C C . ILE A 1 98 ? -0.215 -1.048 -4.511 1.00 94.56 98 ILE A C 1
ATOM 777 O O . ILE A 1 98 ? 0.403 -1.443 -3.531 1.00 94.56 98 ILE A O 1
ATOM 781 N N . CYS A 1 99 ? -1.346 -1.626 -4.916 1.00 95.25 99 CYS A N 1
ATOM 782 C CA . CYS A 1 99 ? -1.944 -2.772 -4.229 1.00 95.25 99 CYS A CA 1
ATOM 783 C C . CYS A 1 99 ? -1.530 -4.111 -4.818 1.00 95.25 99 CYS A C 1
ATOM 785 O O . CYS A 1 99 ? -1.348 -5.073 -4.074 1.00 95.25 99 CYS A O 1
ATOM 787 N N . HIS A 1 100 ? -1.297 -4.149 -6.125 1.00 94.50 100 HIS A N 1
ATOM 788 C CA . HIS A 1 100 ? -0.804 -5.337 -6.802 1.00 94.50 100 HIS A CA 1
ATOM 789 C C . HIS A 1 100 ? 0.608 -5.695 -6.326 1.00 94.50 100 HIS A C 1
ATOM 791 O O . HIS A 1 100 ? 0.883 -6.844 -5.986 1.00 94.50 100 HIS A O 1
ATOM 797 N N . ILE A 1 101 ? 1.491 -4.701 -6.196 1.00 94.12 101 ILE A N 1
ATOM 798 C CA . ILE A 1 101 ? 2.868 -4.926 -5.749 1.00 94.12 101 ILE A CA 1
ATOM 799 C C . ILE A 1 101 ? 2.969 -5.321 -4.272 1.00 94.12 101 ILE A C 1
ATOM 801 O O . ILE A 1 101 ? 3.903 -6.016 -3.881 1.00 94.12 101 ILE A O 1
ATOM 805 N N . LEU A 1 102 ? 2.001 -4.897 -3.456 1.00 93.94 102 LEU A N 1
ATOM 806 C CA . LEU A 1 102 ? 1.872 -5.315 -2.059 1.00 93.94 102 LEU A CA 1
ATOM 807 C C . LEU A 1 102 ? 1.216 -6.698 -1.923 1.00 93.94 102 LEU A C 1
ATOM 809 O O . LEU A 1 102 ? 1.069 -7.194 -0.811 1.00 93.94 102 LEU A O 1
ATOM 813 N N . GLY A 1 103 ? 0.803 -7.321 -3.032 1.00 93.44 103 GLY A N 1
ATOM 814 C CA . GLY A 1 103 ? 0.095 -8.599 -3.021 1.00 93.44 103 GLY A CA 1
ATOM 815 C C . GLY A 1 103 ? -1.311 -8.516 -2.424 1.00 93.44 103 GLY A C 1
ATOM 816 O O . GLY A 1 103 ? -1.865 -9.539 -2.036 1.00 93.44 103 GLY A O 1
ATOM 817 N N . LEU A 1 104 ? -1.886 -7.313 -2.332 1.00 94.44 104 LEU A N 1
ATOM 818 C CA . LEU A 1 104 ? -3.263 -7.116 -1.883 1.00 94.44 104 LEU A CA 1
ATOM 819 C C . LEU A 1 104 ? -4.259 -7.471 -2.990 1.00 94.44 104 LEU A C 1
ATOM 821 O O . LEU A 1 104 ? -5.367 -7.903 -2.690 1.00 94.44 104 LEU A O 1
ATOM 825 N N . THR A 1 105 ? -3.872 -7.279 -4.253 1.00 94.50 105 THR A N 1
ATOM 826 C CA . THR A 1 105 ? -4.669 -7.609 -5.440 1.00 94.50 105 THR A CA 1
ATOM 827 C C . THR A 1 105 ? -3.857 -8.464 -6.411 1.00 94.50 105 THR A C 1
ATOM 829 O O . THR A 1 105 ? -2.635 -8.346 -6.473 1.00 94.50 105 THR A O 1
ATOM 832 N N . ASP A 1 106 ? -4.533 -9.297 -7.206 1.00 92.38 106 ASP A N 1
ATOM 833 C CA . ASP A 1 106 ? -3.880 -10.145 -8.221 1.00 92.38 106 ASP A CA 1
ATOM 834 C C . ASP A 1 106 ? -3.502 -9.383 -9.499 1.00 92.38 106 ASP A C 1
ATOM 836 O O . ASP A 1 106 ? -2.695 -9.850 -10.299 1.00 92.38 106 ASP A O 1
ATOM 840 N N . THR A 1 107 ? -4.106 -8.213 -9.709 1.00 93.06 107 THR A N 1
ATOM 841 C CA . THR A 1 107 ? -3.886 -7.364 -10.881 1.00 93.06 107 THR A CA 1
ATOM 842 C C . THR A 1 107 ? -3.729 -5.910 -10.468 1.00 93.06 107 THR A C 1
ATOM 844 O O . THR A 1 107 ? -4.224 -5.492 -9.416 1.00 93.06 107 THR A O 1
ATOM 847 N N . ALA A 1 108 ? -3.089 -5.123 -11.332 1.00 93.06 108 ALA A N 1
ATOM 848 C CA . ALA A 1 108 ? -3.094 -3.670 -11.240 1.00 93.06 108 ALA A CA 1
ATOM 849 C C . ALA A 1 108 ? -4.520 -3.104 -11.351 1.00 93.06 108 ALA A C 1
ATOM 851 O O . ALA A 1 108 ? -5.385 -3.675 -12.024 1.00 93.06 108 ALA A O 1
ATOM 852 N N . MET A 1 109 ? -4.737 -1.945 -10.733 1.00 94.44 109 MET A N 1
ATOM 853 C CA . MET A 1 109 ? -6.000 -1.218 -10.830 1.00 94.44 109 MET A CA 1
ATOM 854 C C . MET A 1 109 ? -6.192 -0.623 -12.234 1.00 94.44 109 MET A C 1
ATOM 856 O O . MET A 1 109 ? -5.233 -0.293 -12.937 1.00 94.44 109 MET A O 1
ATOM 860 N N . SER A 1 110 ? -7.444 -0.413 -12.643 1.00 92.56 110 SER A N 1
ATOM 861 C CA . SER A 1 110 ? -7.730 0.447 -13.794 1.00 92.56 110 SER A CA 1
ATOM 862 C C . SER A 1 110 ? -7.475 1.920 -13.447 1.00 92.56 110 SER A C 1
ATOM 864 O O . SER A 1 110 ? -7.496 2.318 -12.281 1.00 92.56 110 SER A O 1
ATOM 866 N N . SER A 1 111 ? -7.229 2.756 -14.462 1.00 89.88 111 SER A N 1
ATOM 867 C CA . SER A 1 111 ? -7.081 4.203 -14.250 1.00 89.88 111 SER A CA 1
ATOM 868 C C . SER A 1 111 ? -8.369 4.785 -13.672 1.00 89.88 111 SER A C 1
ATOM 870 O O . SER A 1 111 ? -9.450 4.523 -14.198 1.00 89.88 111 SER A O 1
ATOM 872 N N . ASN A 1 112 ? -8.245 5.603 -12.628 1.00 91.38 112 ASN A N 1
ATOM 873 C CA . ASN A 1 112 ? -9.361 6.101 -11.813 1.00 91.38 112 ASN A CA 1
ATOM 874 C C . ASN A 1 112 ? -10.255 4.989 -11.212 1.00 91.38 112 ASN A C 1
ATOM 876 O O . ASN A 1 112 ? -11.408 5.228 -10.841 1.00 91.38 112 ASN A O 1
ATOM 880 N N . GLY A 1 113 ? -9.753 3.753 -11.172 1.00 93.25 113 GLY A N 1
ATOM 881 C CA . GLY A 1 113 ? -10.468 2.576 -10.705 1.00 93.25 113 GLY A CA 1
ATOM 882 C C . GLY A 1 113 ? -10.351 2.375 -9.202 1.00 93.25 113 GLY A C 1
ATOM 883 O O . GLY A 1 113 ? -9.402 2.828 -8.563 1.00 93.25 113 GLY A O 1
ATOM 884 N N . LYS A 1 114 ? -11.316 1.639 -8.647 1.00 93.56 114 LYS A N 1
ATOM 885 C CA . LYS A 1 114 ? -11.280 1.115 -7.282 1.00 93.56 114 LYS A CA 1
ATOM 886 C C . LYS A 1 114 ? -11.204 -0.408 -7.342 1.00 93.56 114 LYS A C 1
ATOM 888 O O . LYS A 1 114 ? -11.961 -1.017 -8.094 1.00 93.56 114 LYS A O 1
ATOM 893 N N . GLN A 1 115 ? -10.341 -1.006 -6.534 1.00 94.75 115 GLN A N 1
ATOM 894 C CA . GLN A 1 115 ? -10.230 -2.451 -6.390 1.00 94.75 115 GLN A CA 1
ATOM 895 C C . GLN A 1 115 ? -10.112 -2.807 -4.913 1.00 94.75 115 GLN A C 1
ATOM 897 O O . GLN A 1 115 ? -9.359 -2.172 -4.177 1.00 94.75 115 GLN A O 1
ATOM 902 N N . ASP A 1 116 ? -10.873 -3.802 -4.477 1.00 94.44 116 ASP A N 1
ATOM 903 C CA . ASP A 1 116 ? -10.763 -4.333 -3.123 1.00 94.44 116 ASP A CA 1
ATOM 904 C C . ASP A 1 116 ? -9.745 -5.481 -3.107 1.00 94.44 116 ASP A C 1
ATOM 906 O O . ASP A 1 116 ? -9.533 -6.153 -4.120 1.00 94.44 116 ASP A O 1
ATOM 910 N N . SER A 1 117 ? -9.072 -5.661 -1.975 1.00 94.94 117 SER A N 1
ATOM 911 C CA . SER A 1 117 ? -8.079 -6.713 -1.799 1.00 94.94 117 SER A CA 1
ATOM 912 C C . SER A 1 117 ? -8.717 -8.099 -1.848 1.00 94.94 117 SER A C 1
ATOM 914 O O . SER A 1 117 ? -9.902 -8.265 -1.550 1.00 94.94 117 SER A O 1
ATOM 916 N N . THR A 1 118 ? -7.923 -9.120 -2.167 1.00 94.69 118 THR A N 1
ATOM 917 C CA . THR A 1 118 ? -8.385 -10.516 -2.267 1.00 94.69 118 THR A CA 1
ATOM 918 C C . THR A 1 118 ? -8.989 -11.030 -0.951 1.00 94.69 118 THR A C 1
ATOM 920 O O . THR A 1 118 ? -9.885 -11.870 -0.961 1.00 94.69 118 THR A O 1
ATOM 923 N N . ASP A 1 119 ? -8.550 -10.496 0.192 1.00 92.12 119 ASP A N 1
ATOM 924 C CA . ASP A 1 119 ? -9.092 -10.803 1.523 1.00 92.12 119 ASP A CA 1
ATOM 925 C C . ASP A 1 119 ? -10.262 -9.892 1.957 1.00 92.12 119 ASP A C 1
ATOM 927 O O . ASP A 1 119 ? -10.800 -10.056 3.054 1.00 92.12 119 ASP A O 1
ATOM 931 N N . GLY A 1 120 ? -10.641 -8.912 1.129 1.00 91.31 120 GLY A N 1
ATOM 932 C CA . GLY A 1 120 ? -11.693 -7.929 1.391 1.00 91.31 120 GLY A CA 1
ATOM 933 C C . GLY A 1 120 ? -11.373 -6.901 2.482 1.00 91.31 120 GLY A C 1
ATOM 934 O O . GLY A 1 120 ? -12.224 -6.063 2.791 1.00 91.31 120 GLY A O 1
ATOM 935 N N . ARG A 1 121 ? -10.177 -6.932 3.085 1.00 91.38 121 ARG A N 1
ATOM 936 C CA . ARG A 1 121 ? -9.815 -6.059 4.215 1.00 91.38 121 ARG A CA 1
ATOM 937 C C . ARG A 1 121 ? -9.405 -4.661 3.797 1.00 91.38 121 ARG A C 1
ATOM 939 O O . ARG A 1 121 ? -9.530 -3.743 4.607 1.00 91.38 121 ARG A O 1
ATOM 946 N N . PHE A 1 122 ? -8.931 -4.496 2.569 1.00 94.38 122 PHE A N 1
ATOM 947 C CA . PHE A 1 122 ? -8.452 -3.230 2.045 1.00 94.38 122 PHE A CA 1
ATOM 948 C C . PHE A 1 122 ? -9.191 -2.849 0.769 1.00 94.38 122 PHE A C 1
ATOM 950 O O . PHE A 1 122 ? -9.543 -3.682 -0.058 1.00 94.38 122 PHE A O 1
ATOM 957 N N . SER A 1 123 ? -9.378 -1.552 0.597 1.00 94.06 123 SER A N 1
ATOM 958 C CA . SER A 1 123 ? -9.814 -0.931 -0.639 1.00 94.06 123 SER A CA 1
ATOM 959 C C . SER A 1 123 ? -8.688 -0.062 -1.163 1.00 94.06 123 SER A C 1
ATOM 961 O O . SER A 1 123 ? -8.164 0.792 -0.445 1.00 94.06 123 SER A O 1
ATOM 963 N N . CYS A 1 124 ? -8.394 -0.220 -2.438 1.00 94.81 124 CYS A N 1
ATOM 964 C CA . CYS A 1 124 ? -7.433 0.573 -3.171 1.00 94.81 124 CYS A CA 1
ATOM 965 C C . CYS A 1 124 ? -8.157 1.401 -4.217 1.00 94.81 124 CYS A C 1
ATOM 967 O O . CYS A 1 124 ? -9.114 0.925 -4.832 1.00 94.81 124 CYS A O 1
ATOM 969 N N . LYS A 1 125 ? -7.721 2.638 -4.428 1.00 94.31 125 LYS A N 1
ATOM 970 C CA . LYS A 1 125 ? -8.277 3.474 -5.486 1.00 94.31 125 LYS A CA 1
ATOM 971 C C . LYS A 1 125 ? -7.203 4.340 -6.115 1.00 94.31 125 LYS A C 1
ATOM 973 O O . LYS A 1 125 ? -6.464 5.030 -5.412 1.00 94.31 125 LYS A O 1
ATOM 978 N N . ASP A 1 126 ? -7.175 4.336 -7.439 1.00 94.50 126 ASP A N 1
ATOM 979 C CA . ASP A 1 126 ? -6.546 5.395 -8.215 1.00 94.50 126 ASP A CA 1
ATOM 980 C C . ASP A 1 126 ? -7.488 6.606 -8.192 1.00 94.50 126 ASP A C 1
ATOM 982 O O . ASP A 1 126 ? -8.571 6.550 -8.765 1.00 94.50 126 ASP A O 1
ATOM 986 N N . GLU A 1 127 ? -7.158 7.665 -7.451 1.00 91.38 127 GLU A N 1
ATOM 987 C CA . GLU A 1 127 ? -8.068 8.812 -7.308 1.00 91.38 127 GLU A CA 1
ATOM 988 C C . GLU A 1 127 ? -7.913 9.773 -8.488 1.00 91.38 127 GLU A C 1
ATOM 990 O O . GLU A 1 127 ? -8.891 10.231 -9.076 1.00 91.38 127 GLU A O 1
ATOM 995 N N . ASN A 1 128 ? -6.667 10.084 -8.831 1.00 88.75 128 ASN A N 1
ATOM 996 C CA . ASN A 1 128 ? -6.302 10.927 -9.959 1.00 88.75 128 ASN A CA 1
ATOM 997 C C . ASN A 1 128 ? -4.823 10.703 -10.312 1.00 88.75 128 ASN A C 1
ATOM 999 O O . ASN A 1 128 ? -4.142 9.854 -9.745 1.00 88.75 128 ASN A O 1
ATOM 1003 N N . ARG A 1 129 ? -4.291 11.497 -11.247 1.00 84.38 129 ARG A N 1
ATOM 1004 C CA . ARG A 1 129 ? -2.892 11.379 -11.694 1.00 84.38 129 ARG A CA 1
ATOM 1005 C C . ARG A 1 129 ? -1.848 11.735 -10.628 1.00 84.38 129 ARG A C 1
ATOM 1007 O O . ARG A 1 129 ? -0.685 11.369 -10.808 1.00 84.38 129 ARG A O 1
ATOM 1014 N N . ASP A 1 130 ? -2.247 12.405 -9.549 1.00 87.50 130 ASP A N 1
ATOM 1015 C CA . ASP A 1 130 ? -1.353 12.904 -8.499 1.00 87.50 130 ASP A CA 1
ATOM 1016 C C . ASP A 1 130 ? -1.315 12.006 -7.259 1.00 87.50 130 ASP A C 1
ATOM 1018 O O . ASP A 1 130 ? -0.375 12.097 -6.462 1.00 87.50 130 ASP A O 1
ATOM 1022 N N . PHE A 1 131 ? -2.326 11.158 -7.045 1.00 90.06 131 PHE A N 1
ATOM 1023 C CA . PHE A 1 131 ? -2.278 10.173 -5.975 1.00 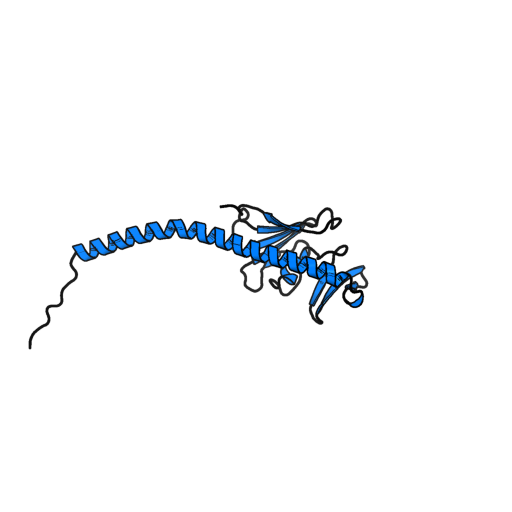90.06 131 PHE A CA 1
ATOM 1024 C C . PHE A 1 131 ? -3.260 9.011 -6.131 1.00 90.06 131 PHE A C 1
ATOM 1026 O O . PHE A 1 131 ? -4.349 9.130 -6.690 1.00 90.06 131 PHE A O 1
ATOM 1033 N N . ALA A 1 132 ? -2.882 7.906 -5.499 1.00 94.25 132 ALA A N 1
ATOM 1034 C CA . ALA A 1 132 ? -3.748 6.777 -5.196 1.00 94.25 132 ALA A CA 1
ATOM 1035 C C . ALA A 1 132 ? -3.768 6.545 -3.678 1.00 94.25 132 ALA A C 1
ATOM 1037 O O . ALA A 1 132 ? -2.902 7.047 -2.954 1.00 94.25 132 ALA A O 1
ATOM 1038 N N . TRP A 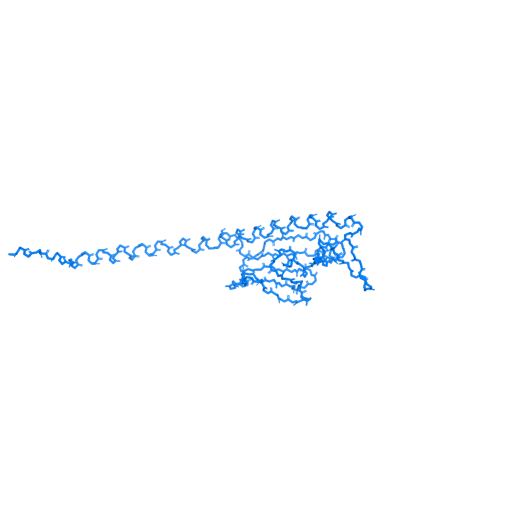1 133 ? -4.757 5.814 -3.175 1.00 94.12 133 TRP A N 1
ATOM 1039 C CA . TRP A 1 133 ? -4.868 5.519 -1.748 1.00 94.12 133 TRP A CA 1
ATOM 1040 C C . TRP A 1 133 ? -5.220 4.062 -1.466 1.00 94.12 133 TRP A C 1
ATOM 1042 O O . TRP A 1 133 ? -5.816 3.377 -2.296 1.00 94.12 133 TRP A O 1
ATOM 1052 N N . ILE A 1 134 ? -4.859 3.618 -0.263 1.00 94.75 134 ILE A N 1
ATOM 1053 C CA . ILE A 1 134 ? -5.211 2.328 0.331 1.00 94.75 134 ILE A CA 1
ATOM 1054 C C . ILE A 1 134 ? -5.872 2.612 1.676 1.00 94.75 134 ILE A C 1
ATOM 1056 O O . ILE A 1 134 ? -5.309 3.317 2.511 1.00 94.75 134 ILE A O 1
ATOM 1060 N N . ARG A 1 135 ? -7.057 2.058 1.905 1.00 92.75 135 ARG A N 1
ATOM 1061 C CA . ARG A 1 135 ? -7.789 2.171 3.175 1.00 92.75 135 ARG A CA 1
ATOM 1062 C C . ARG A 1 135 ? -8.303 0.806 3.596 1.00 92.75 135 ARG A C 1
ATOM 1064 O O . ARG A 1 135 ? -8.458 -0.061 2.743 1.00 92.75 135 ARG A O 1
ATOM 1071 N N . MET A 1 136 ? -8.629 0.619 4.868 1.00 91.06 136 MET A N 1
ATOM 1072 C CA . MET A 1 136 ? -9.340 -0.596 5.272 1.00 91.06 136 MET A CA 1
ATOM 1073 C C . MET A 1 136 ? -10.829 -0.498 4.904 1.00 91.06 136 MET A C 1
ATOM 1075 O O . MET A 1 136 ? -11.422 0.584 4.907 1.00 91.06 136 MET A O 1
ATOM 1079 N N . THR A 1 137 ? -11.431 -1.627 4.546 1.00 88.19 137 THR A N 1
ATOM 1080 C CA . THR A 1 137 ? -12.844 -1.720 4.161 1.00 88.19 137 THR A CA 1
ATOM 1081 C C . THR A 1 137 ? -13.752 -1.511 5.374 1.00 88.19 137 THR A C 1
ATOM 1083 O O . THR A 1 137 ? -13.425 -1.920 6.485 1.00 88.19 137 THR A O 1
ATOM 1086 N N . GLY A 1 138 ? -14.920 -0.894 5.163 1.00 79.38 138 GLY A N 1
ATOM 1087 C CA . GLY A 1 138 ? -15.916 -0.680 6.222 1.00 79.38 138 GLY A CA 1
ATOM 1088 C C . GLY A 1 138 ? -15.610 0.489 7.163 1.00 79.38 138 GLY A C 1
ATOM 1089 O O . GLY A 1 138 ? -16.235 0.589 8.214 1.00 79.38 138 GLY A O 1
ATOM 1090 N N . LEU A 1 139 ? -14.667 1.358 6.790 1.00 74.25 139 LEU A N 1
ATOM 1091 C CA . LEU A 1 139 ? -14.357 2.597 7.500 1.00 74.25 139 LEU A CA 1
ATOM 1092 C C . LEU A 1 139 ? -14.951 3.817 6.786 1.00 74.25 139 LEU A C 1
ATOM 1094 O O . LEU A 1 139 ? -15.031 3.851 5.552 1.00 74.25 139 LEU A O 1
ATOM 1098 N N . ASP A 1 140 ? -15.327 4.823 7.577 1.00 74.62 140 ASP A N 1
ATOM 1099 C CA . ASP A 1 140 ? -15.730 6.138 7.080 1.00 74.62 140 ASP A CA 1
ATOM 1100 C C . ASP A 1 140 ? -14.580 6.841 6.345 1.00 74.62 140 ASP A C 1
ATOM 1102 O O . ASP A 1 140 ? -13.397 6.575 6.560 1.00 74.62 140 ASP A O 1
ATOM 1106 N N . SER A 1 141 ? -14.919 7.775 5.456 1.00 66.62 141 SER A N 1
ATOM 1107 C CA . SER A 1 141 ? -13.944 8.465 4.600 1.00 66.62 141 SER A CA 1
ATOM 1108 C C . SER A 1 141 ? -12.983 9.406 5.338 1.00 66.62 141 SER A C 1
ATOM 1110 O O . SER A 1 141 ? -12.009 9.841 4.729 1.00 66.62 141 SER A O 1
ATOM 1112 N N . SER A 1 142 ? -13.251 9.749 6.602 1.00 69.19 142 SER A N 1
ATOM 1113 C CA . SER A 1 142 ? -12.363 10.562 7.451 1.00 69.19 142 SER A CA 1
ATOM 1114 C C . SER A 1 142 ? -11.287 9.742 8.173 1.00 69.19 142 SER A C 1
ATOM 1116 O O . SER A 1 142 ? -10.326 10.313 8.694 1.00 69.19 142 SER A O 1
ATOM 1118 N N . VAL A 1 143 ? -11.428 8.413 8.195 1.00 79.69 143 VAL A N 1
ATOM 1119 C CA . VAL A 1 143 ? -10.539 7.514 8.938 1.00 79.69 143 VAL A CA 1
ATOM 1120 C C . VAL A 1 143 ? -9.188 7.381 8.232 1.00 79.69 143 VAL A C 1
ATOM 1122 O O . VAL A 1 143 ? -9.096 7.526 7.014 1.00 79.69 143 VAL A O 1
ATOM 1125 N N . CYS A 1 144 ? -8.140 7.104 9.010 1.00 88.69 144 CYS A N 1
ATOM 1126 C CA . CYS A 1 144 ? -6.768 6.919 8.548 1.00 88.69 144 CYS A CA 1
ATOM 1127 C C . CYS A 1 144 ? -6.652 6.058 7.275 1.00 88.69 144 CYS A C 1
ATOM 1129 O O . CYS A 1 144 ? -7.208 4.960 7.186 1.00 88.69 144 CYS A O 1
ATOM 1131 N N . TYR A 1 145 ? -5.878 6.539 6.304 1.00 91.75 145 TYR A N 1
ATOM 1132 C CA . TYR A 1 145 ? -5.580 5.827 5.065 1.00 91.75 145 TYR A CA 1
ATOM 1133 C C . TYR A 1 145 ? -4.141 6.079 4.612 1.00 91.75 145 TYR A C 1
ATOM 1135 O O . TYR A 1 145 ? -3.495 7.064 4.973 1.00 91.75 145 TYR A O 1
ATOM 1143 N N . LEU A 1 146 ? -3.627 5.170 3.790 1.00 94.19 146 LEU A N 1
ATOM 1144 C CA . LEU A 1 146 ? -2.311 5.278 3.183 1.00 94.19 146 LEU A CA 1
ATOM 1145 C C . LEU A 1 146 ? -2.427 5.955 1.821 1.00 94.19 146 LEU A C 1
ATOM 1147 O O . LEU A 1 146 ? -3.039 5.420 0.900 1.00 94.19 146 LEU A O 1
ATOM 1151 N N . ARG A 1 147 ? -1.809 7.123 1.675 1.00 93.62 147 ARG A N 1
ATOM 1152 C CA . ARG A 1 147 ? -1.787 7.893 0.434 1.00 93.62 147 ARG A CA 1
ATOM 1153 C C . ARG A 1 147 ? -0.455 7.733 -0.282 1.00 93.62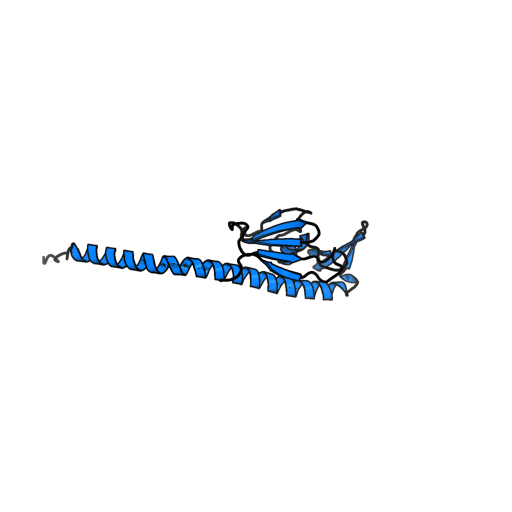 147 ARG A C 1
ATOM 1155 O O . ARG A 1 147 ? 0.599 8.003 0.285 1.00 93.62 147 ARG A O 1
ATOM 1162 N N . TYR A 1 148 ? -0.509 7.365 -1.554 1.00 94.44 148 TYR A N 1
ATOM 1163 C CA . TYR A 1 148 ? 0.635 7.294 -2.452 1.00 94.44 148 TYR A CA 1
ATOM 1164 C C . TYR A 1 148 ? 0.684 8.538 -3.340 1.00 94.44 148 TYR A C 1
ATOM 1166 O O . TYR A 1 148 ? -0.099 8.652 -4.281 1.00 94.44 148 TYR A O 1
ATOM 1174 N N . LYS A 1 149 ? 1.575 9.488 -3.033 1.00 90.88 149 LYS A N 1
ATOM 1175 C CA . LYS A 1 149 ? 1.679 10.763 -3.764 1.00 90.88 149 LYS A CA 1
ATOM 1176 C C . LYS A 1 149 ? 2.642 10.656 -4.938 1.00 90.88 149 LYS A C 1
ATOM 1178 O O . LYS A 1 149 ? 3.835 10.435 -4.732 1.00 90.88 149 LYS A O 1
ATOM 1183 N N . THR A 1 150 ? 2.152 10.893 -6.149 1.00 85.75 150 THR A N 1
ATOM 1184 C CA . THR A 1 150 ? 2.939 10.978 -7.383 1.00 85.75 150 THR A CA 1
ATOM 1185 C C . THR A 1 150 ? 3.238 12.446 -7.682 1.00 85.75 150 THR A C 1
ATOM 1187 O O . THR A 1 150 ? 2.552 13.116 -8.445 1.00 85.75 150 THR A O 1
ATOM 1190 N N . PHE A 1 151 ? 4.280 12.985 -7.043 1.00 74.88 151 PHE A N 1
ATOM 1191 C CA . PHE A 1 151 ? 4.642 14.405 -7.136 1.00 74.88 151 PHE A CA 1
ATOM 1192 C C . PHE A 1 151 ? 4.794 14.892 -8.584 1.00 74.88 151 PHE A C 1
ATOM 1194 O O . PHE A 1 151 ? 5.671 14.412 -9.309 1.00 74.88 151 PHE A O 1
ATOM 1201 N N . ASN A 1 152 ? 3.994 15.895 -8.975 1.00 71.62 152 ASN A N 1
ATOM 1202 C CA . ASN A 1 152 ? 4.124 16.622 -10.243 1.00 71.62 152 ASN A CA 1
ATOM 1203 C C . ASN A 1 152 ? 4.283 15.676 -11.450 1.00 71.62 152 ASN A C 1
ATOM 1205 O O . ASN A 1 152 ? 5.215 15.827 -12.242 1.00 71.62 152 ASN A O 1
ATOM 1209 N N . ASN A 1 153 ? 3.426 14.657 -11.571 1.00 73.38 153 ASN A N 1
ATOM 1210 C CA . ASN A 1 153 ? 3.566 13.587 -12.565 1.00 73.38 153 ASN A CA 1
ATOM 1211 C C . ASN A 1 153 ? 4.940 12.891 -12.510 1.00 73.38 153 ASN A C 1
ATOM 1213 O O . ASN A 1 153 ? 5.614 12.806 -13.539 1.00 73.38 153 ASN A O 1
ATOM 1217 N N . TYR A 1 154 ? 5.354 12.397 -11.342 1.00 79.88 154 TYR A N 1
ATOM 1218 C CA . TYR A 1 154 ? 6.585 11.612 -11.147 1.00 79.88 154 TYR A CA 1
ATOM 1219 C C . TYR A 1 154 ? 7.899 12.359 -11.438 1.00 79.88 154 TYR A C 1
ATOM 1221 O O . TYR A 1 154 ? 8.895 11.747 -11.818 1.00 79.88 154 TYR A O 1
ATOM 1229 N N . THR A 1 155 ? 7.936 13.683 -11.267 1.00 74.81 155 THR A N 1
ATOM 1230 C CA . THR A 1 155 ? 9.215 14.430 -11.333 1.00 74.81 155 THR A CA 1
ATOM 1231 C C . THR A 1 155 ? 10.053 14.262 -10.067 1.00 74.81 155 THR A C 1
ATOM 1233 O O . THR A 1 155 ? 11.245 14.555 -10.071 1.00 74.81 155 THR A O 1
ATOM 1236 N N . GLN A 1 156 ? 9.444 13.768 -8.988 1.00 82.56 156 GLN A N 1
ATOM 1237 C CA . GLN A 1 156 ? 10.126 13.370 -7.763 1.00 82.56 156 GLN A CA 1
ATOM 1238 C C . GLN A 1 156 ? 9.694 11.960 -7.381 1.00 82.56 156 GLN A C 1
ATOM 1240 O O . GLN A 1 156 ? 8.620 11.493 -7.776 1.00 82.56 156 GLN A O 1
ATOM 1245 N N . ARG A 1 157 ? 10.527 11.298 -6.572 1.00 83.81 157 ARG A N 1
ATOM 1246 C CA . ARG A 1 157 ? 10.224 9.971 -6.044 1.00 83.81 157 ARG A CA 1
ATOM 1247 C C . ARG A 1 157 ? 8.884 10.015 -5.300 1.00 83.81 157 ARG A C 1
ATOM 1249 O O . ARG A 1 157 ? 8.766 10.801 -4.356 1.00 83.81 157 ARG A O 1
ATOM 1256 N N . PRO A 1 158 ? 7.907 9.171 -5.674 1.00 88.88 158 PRO A N 1
ATOM 1257 C CA . PRO A 1 158 ? 6.659 9.080 -4.937 1.00 88.88 158 PRO A CA 1
ATOM 1258 C C . PRO A 1 158 ? 6.907 8.748 -3.465 1.00 88.88 158 PRO A C 1
ATOM 1260 O O . PRO A 1 158 ? 7.921 8.135 -3.126 1.00 88.88 158 PRO A O 1
ATOM 1263 N N . GLN A 1 159 ? 5.996 9.149 -2.585 1.00 87.94 159 GLN A N 1
ATOM 1264 C CA . GLN A 1 159 ? 6.106 8.846 -1.158 1.00 87.94 159 GLN A CA 1
ATOM 1265 C C . GLN A 1 159 ? 4.770 8.336 -0.619 1.00 87.94 159 GLN A C 1
ATOM 1267 O O . GLN A 1 159 ? 3.742 8.987 -0.840 1.00 87.94 159 GLN A O 1
ATOM 1272 N N . PRO A 1 160 ? 4.772 7.195 0.091 1.00 92.38 160 PRO A N 1
ATOM 1273 C CA . PRO A 1 160 ? 3.611 6.730 0.822 1.00 92.38 160 PRO A CA 1
ATOM 1274 C C . PRO A 1 160 ? 3.555 7.418 2.195 1.00 92.38 160 PRO A C 1
ATOM 1276 O O . PRO A 1 160 ? 4.504 7.351 2.981 1.00 92.38 160 PRO A O 1
ATOM 1279 N N . VAL A 1 161 ? 2.447 8.096 2.478 1.00 91.81 161 VAL A N 1
ATOM 1280 C CA . VAL A 1 161 ? 2.223 8.880 3.701 1.00 91.81 161 VAL A CA 1
ATOM 1281 C C . VAL A 1 161 ? 0.863 8.504 4.279 1.00 91.81 161 VAL A C 1
ATOM 1283 O O . VAL A 1 161 ? -0.090 8.320 3.527 1.00 91.81 161 VAL A O 1
ATOM 1286 N N . LEU A 1 162 ? 0.772 8.373 5.601 1.00 91.12 162 LEU A N 1
ATOM 1287 C CA . LEU A 1 162 ? -0.517 8.212 6.271 1.00 91.12 162 LEU A CA 1
ATOM 1288 C C . LEU A 1 162 ? -1.209 9.570 6.391 1.00 91.12 162 LEU A C 1
ATOM 1290 O O . LEU A 1 162 ? -0.586 10.542 6.815 1.00 91.12 162 LEU A O 1
ATOM 1294 N N . GLU A 1 163 ? -2.479 9.633 6.013 1.00 88.56 163 GLU A N 1
ATOM 1295 C CA . GLU A 1 163 ? -3.314 10.832 6.103 1.00 88.56 163 GLU A CA 1
ATOM 1296 C C . GLU A 1 163 ? -4.693 10.495 6.685 1.00 88.56 163 GLU A C 1
ATOM 1298 O O . GLU A 1 163 ? -5.127 9.344 6.659 1.00 88.56 163 GLU A O 1
ATOM 1303 N N . GLY A 1 164 ? -5.382 11.513 7.206 1.00 84.56 164 GLY A N 1
ATOM 1304 C CA . GLY A 1 164 ? -6.650 11.370 7.928 1.00 84.56 164 GLY A CA 1
ATOM 1305 C C . GLY A 1 164 ? -6.460 11.364 9.445 1.00 84.56 164 GLY A C 1
ATOM 1306 O O . GLY A 1 164 ? -5.434 11.819 9.955 1.00 84.56 164 GLY A O 1
ATOM 1307 N N . GLU A 1 165 ? -7.451 10.846 10.168 1.00 79.44 165 GLU A N 1
ATOM 1308 C CA . GLU A 1 165 ? -7.425 10.695 11.631 1.00 79.44 165 GLU A CA 1
ATOM 1309 C C . GLU A 1 165 ? -6.524 9.513 12.046 1.00 79.44 165 GLU A C 1
ATOM 1311 O O . GLU A 1 165 ? -6.986 8.478 12.516 1.00 79.44 165 GLU A O 1
ATOM 1316 N N . CYS A 1 166 ? -5.217 9.640 11.798 1.00 76.19 166 CYS A N 1
ATOM 1317 C CA . CYS A 1 166 ? -4.198 8.634 12.133 1.00 76.19 166 CYS A CA 1
ATOM 1318 C C . CYS A 1 166 ? -3.531 8.866 13.504 1.00 76.19 166 CYS A C 1
ATOM 1320 O O . CYS A 1 166 ? -2.573 8.166 13.831 1.00 76.19 166 CYS A O 1
ATOM 1322 N N . SER A 1 167 ? -3.983 9.868 14.267 1.00 62.88 167 SER A N 1
ATOM 1323 C CA . SER A 1 167 ? -3.480 10.199 15.606 1.00 62.88 167 SER A CA 1
ATOM 1324 C C . SER A 1 167 ? -4.540 9.876 16.645 1.00 62.88 167 SER A C 1
ATOM 1326 O O . SER A 1 167 ? -5.668 10.358 16.532 1.00 62.88 167 SER A O 1
ATOM 1328 N N . SER A 1 168 ? -4.137 9.108 17.652 1.00 50.31 168 SER A N 1
ATOM 1329 C CA . SER A 1 168 ? -4.775 9.049 18.969 1.00 50.31 168 SER A CA 1
ATOM 1330 C C . SER A 1 168 ? -4.509 10.338 19.752 1.00 50.31 168 SER A C 1
ATOM 1332 O O . SER A 1 168 ? -3.543 11.059 19.389 1.00 50.31 168 SER A O 1
#

Secondary structure (DSSP, 8-state):
-------PPPHHHHHHHHHHHHHHHHHHHHHHHHHHHHHHHHHHHHHHHHHHHHHHHHHHHTTSGGGEEE-TTS-EEEEEETTEEEEEETTEE-GGGTTTTTTSSSSPPPTT-EEE-TTSSEEEEEEETTEEEEEETT--TTB-EEEEE-TTTTTS--EEEEESB---

pLDDT: mean 87.29, std 9.65, range [47.44, 95.88]

Foldseek 3Di:
DDDDPDPDDDPVNVVVVVVVVVVVVVVVVPVVVVVVLLVQLVVQVVLQVVLVVLQVVLLVQLVPVVQWDADPVRWIWGPPDPPDIFTDFPSGGAQQCSCVSVQQDVDGADAQGWDAGPVNQWIKGNNHQQWIWIHGPPDDPQGKIWIWGCPPRNPDHIHIDIDGPSDD

Radius of gyration: 25.65 Å; chains: 1; bounding box: 51×60×81 Å